Protein AF-A0A5Q4SX58-F1 (afdb_monomer_lite)

Secondary structure (DSSP, 8-state):
--------HHHHHHHHHHHHHS--------------SSPPPSS-HHHHHHHHHHHHHHHHHHHHHHTTBSS--PPPSSTTHHHHHHHT--BS-HHHHHHHHHHHHHHHHHHHHHTT-THHHHTS--TTT--S-EEEETTTTEEEE--TT-B-TTSPBPEE-HHHHHHHHHHHHHHHHHHH-

Structure (mmCIF, N/CA/C/O backbone):
data_AF-A0A5Q4SX58-F1
#
_entry.id   AF-A0A5Q4SX58-F1
#
loop_
_atom_site.group_PDB
_atom_site.id
_atom_site.type_symbol
_atom_site.label_atom_id
_atom_site.label_alt_id
_atom_site.label_comp_id
_atom_site.label_asym_id
_atom_site.label_entity_id
_atom_site.label_seq_id
_atom_site.pdbx_PDB_ins_code
_atom_site.Cartn_x
_atom_site.Cartn_y
_atom_site.Cartn_z
_atom_site.occupancy
_atom_site.B_iso_or_equiv
_atom_site.auth_seq_id
_atom_site.auth_comp_id
_atom_site.auth_asym_id
_atom_site.auth_atom_id
_atom_site.pdbx_PDB_model_num
ATOM 1 N N . MET A 1 1 ? 14.951 -23.374 8.295 1.00 32.00 1 MET A N 1
ATOM 2 C CA . MET A 1 1 ? 14.712 -23.423 6.838 1.00 32.00 1 MET A CA 1
ATOM 3 C C . MET A 1 1 ? 13.272 -23.002 6.600 1.00 32.00 1 MET A C 1
ATOM 5 O O . MET A 1 1 ? 12.385 -23.835 6.681 1.00 32.00 1 MET A O 1
ATOM 9 N N . GLY A 1 2 ? 13.032 -21.696 6.464 1.00 35.34 2 GLY A N 1
ATOM 10 C CA . GLY A 1 2 ? 11.707 -21.145 6.184 1.00 35.34 2 GLY A CA 1
ATOM 11 C C . GLY A 1 2 ? 11.666 -20.740 4.722 1.00 35.34 2 GLY A C 1
ATOM 12 O O . GLY A 1 2 ? 12.403 -19.844 4.323 1.00 35.34 2 GLY A O 1
ATOM 13 N N . THR A 1 3 ? 10.869 -21.439 3.924 1.00 37.38 3 THR A N 1
ATOM 14 C CA . THR A 1 3 ? 10.481 -20.995 2.586 1.00 37.38 3 THR A CA 1
ATOM 15 C C . THR A 1 3 ? 9.744 -19.675 2.748 1.00 37.38 3 THR A C 1
ATOM 17 O O . THR A 1 3 ? 8.599 -19.651 3.190 1.00 37.38 3 THR A O 1
ATOM 20 N N . GLY A 1 4 ? 10.451 -18.575 2.489 1.00 38.47 4 GLY A N 1
ATOM 21 C CA . GLY A 1 4 ? 9.857 -17.255 2.412 1.00 38.47 4 GLY A CA 1
ATOM 22 C C . GLY A 1 4 ? 8.823 -17.277 1.303 1.00 38.47 4 GLY A C 1
ATOM 23 O O . GLY A 1 4 ? 9.175 -17.478 0.141 1.00 38.47 4 GLY A O 1
ATOM 24 N N . ASP A 1 5 ? 7.565 -17.104 1.691 1.00 43.41 5 ASP A N 1
ATOM 25 C CA . ASP A 1 5 ? 6.462 -16.739 0.815 1.00 43.41 5 ASP A CA 1
ATOM 26 C C . ASP A 1 5 ? 6.822 -15.423 0.112 1.00 43.41 5 ASP A C 1
ATOM 28 O O . ASP A 1 5 ? 6.428 -14.330 0.511 1.00 43.41 5 ASP A O 1
ATOM 32 N N . GLN A 1 6 ? 7.631 -15.518 -0.940 1.00 45.69 6 GLN A N 1
ATOM 33 C CA . GLN A 1 6 ? 7.811 -14.468 -1.928 1.00 45.69 6 GLN A CA 1
ATOM 34 C C . GLN A 1 6 ? 6.562 -14.477 -2.811 1.00 45.69 6 GLN A C 1
ATOM 36 O O . GLN A 1 6 ? 6.566 -14.917 -3.963 1.00 45.69 6 GLN A O 1
ATOM 41 N N . HIS A 1 7 ? 5.456 -14.014 -2.233 1.00 51.81 7 HIS A N 1
ATOM 42 C CA . HIS A 1 7 ? 4.327 -13.495 -2.986 1.00 51.81 7 HIS A CA 1
ATOM 43 C C . HIS A 1 7 ? 4.782 -12.185 -3.634 1.00 51.81 7 HIS A C 1
ATOM 45 O O . HIS A 1 7 ? 4.524 -11.099 -3.131 1.00 51.81 7 HIS A O 1
ATOM 51 N N . THR A 1 8 ? 5.530 -12.282 -4.734 1.00 58.41 8 THR A N 1
ATOM 52 C CA . THR A 1 8 ? 5.922 -11.096 -5.493 1.00 58.41 8 THR A CA 1
ATOM 53 C C . THR A 1 8 ? 4.671 -10.407 -6.032 1.00 58.41 8 THR A C 1
ATOM 55 O O . THR A 1 8 ? 3.731 -11.062 -6.496 1.00 58.41 8 THR A O 1
ATOM 58 N N . SER A 1 9 ? 4.645 -9.076 -5.993 1.00 55.44 9 SER A N 1
ATOM 59 C CA . SER A 1 9 ? 3.527 -8.264 -6.494 1.00 55.44 9 SER A CA 1
ATOM 60 C C . SER A 1 9 ? 3.213 -8.583 -7.965 1.00 55.44 9 SER A C 1
ATOM 62 O O . SER A 1 9 ? 2.059 -8.550 -8.387 1.00 55.44 9 SER A O 1
ATOM 64 N N . ALA A 1 10 ? 4.222 -8.995 -8.741 1.00 59.88 10 ALA A N 1
ATOM 65 C CA . ALA A 1 10 ? 4.058 -9.507 -10.100 1.00 59.88 10 ALA A CA 1
ATOM 66 C C . ALA A 1 10 ? 3.216 -10.797 -10.163 1.00 59.88 10 ALA A C 1
ATOM 68 O O . ALA A 1 10 ? 2.347 -10.940 -11.028 1.00 59.88 10 ALA A O 1
ATOM 69 N N . ARG A 1 11 ? 3.426 -11.740 -9.234 1.00 64.06 11 ARG A N 1
ATOM 70 C CA . ARG A 1 11 ? 2.641 -12.981 -9.139 1.00 64.06 11 ARG A CA 1
ATOM 71 C C . ARG A 1 11 ? 1.203 -12.701 -8.710 1.00 64.06 11 ARG A C 1
ATOM 73 O O . ARG A 1 11 ? 0.290 -13.290 -9.282 1.00 64.06 11 ARG A O 1
ATOM 80 N N . ALA A 1 12 ? 1.002 -11.790 -7.760 1.00 62.97 12 ALA A N 1
ATOM 81 C CA . ALA A 1 12 ? -0.330 -11.369 -7.328 1.00 62.97 12 ALA A CA 1
ATOM 82 C C . ALA A 1 12 ? -1.113 -10.684 -8.463 1.00 62.97 12 ALA A C 1
ATOM 84 O O . ALA A 1 12 ? -2.282 -11.003 -8.665 1.00 62.97 12 ALA A O 1
ATOM 85 N N . LEU A 1 13 ? -0.468 -9.838 -9.277 1.00 65.88 13 LEU A N 1
ATOM 86 C CA . LEU A 1 13 ? -1.102 -9.234 -10.460 1.00 65.88 13 LEU A CA 1
ATOM 87 C C . LEU A 1 13 ? -1.506 -10.258 -11.515 1.00 65.88 13 LEU A C 1
ATOM 89 O O . LEU A 1 13 ? -2.609 -10.176 -12.053 1.00 65.88 13 LEU A O 1
ATOM 93 N N . ARG A 1 14 ? -0.637 -11.233 -11.800 1.00 67.75 14 ARG A N 1
ATOM 94 C CA . ARG A 1 14 ? -0.957 -12.319 -12.739 1.00 67.75 14 ARG A CA 1
ATOM 95 C C . ARG A 1 14 ? -2.130 -13.165 -12.243 1.00 67.75 14 ARG A C 1
ATOM 97 O O . ARG A 1 14 ? -2.978 -13.552 -13.040 1.00 67.75 14 ARG A O 1
ATOM 104 N N . LEU A 1 15 ? -2.195 -13.422 -10.938 1.00 69.62 15 LEU A N 1
ATOM 105 C CA . LE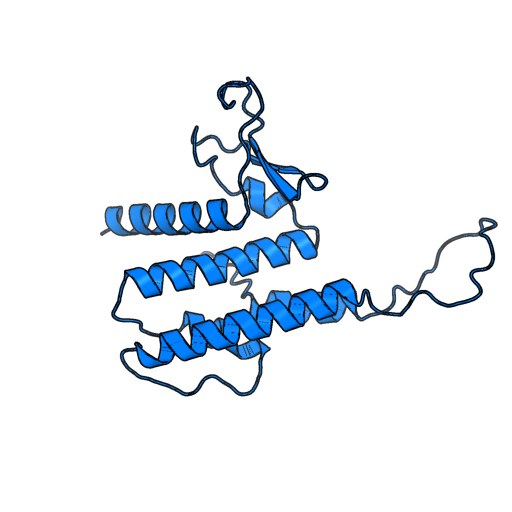U A 1 15 ? -3.264 -14.201 -10.315 1.00 69.62 15 LEU A CA 1
ATOM 106 C C . LEU A 1 15 ? -4.595 -13.432 -10.317 1.00 69.62 15 LEU A C 1
ATOM 108 O O . LEU A 1 15 ? -5.604 -13.978 -10.746 1.00 69.62 15 LEU A O 1
ATOM 112 N N . LEU A 1 16 ? -4.574 -12.140 -9.980 1.00 66.94 16 LEU A N 1
ATOM 113 C CA . LEU A 1 16 ? -5.727 -11.238 -10.07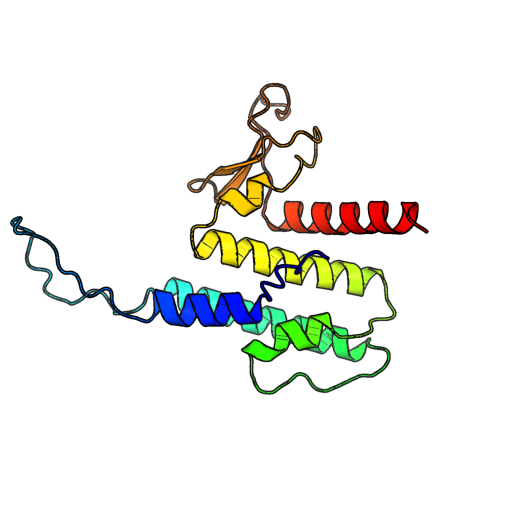4 1.00 66.94 16 LEU A CA 1
ATOM 114 C C . LEU A 1 16 ? -6.269 -11.131 -11.499 1.00 66.94 16 LEU A C 1
ATOM 116 O O . LEU A 1 16 ? -7.477 -11.191 -11.704 1.00 66.94 16 LEU A O 1
ATOM 120 N N . GLN A 1 17 ? -5.392 -10.998 -12.494 1.00 65.69 17 GLN A N 1
ATOM 121 C CA . GLN A 1 17 ? -5.809 -10.996 -13.891 1.00 65.69 17 GLN A CA 1
ATOM 122 C C . GLN A 1 17 ? -6.434 -12.337 -14.280 1.00 65.69 17 GLN A C 1
ATOM 124 O O . GLN A 1 17 ? -7.447 -12.357 -14.961 1.00 65.69 17 GLN A O 1
ATOM 129 N N . HIS A 1 18 ? -5.864 -13.459 -13.850 1.00 64.19 18 HIS A N 1
ATOM 130 C CA . HIS A 1 18 ? -6.414 -14.771 -14.169 1.00 64.19 18 HIS A CA 1
ATOM 131 C C . HIS A 1 18 ? -7.786 -15.006 -13.510 1.00 64.19 18 HIS A C 1
ATOM 133 O O . HIS A 1 18 ? -8.702 -15.486 -14.172 1.00 64.19 18 HIS A O 1
ATOM 139 N N . GLU A 1 19 ? -7.950 -14.644 -12.236 1.00 60.38 19 GLU A N 1
ATOM 140 C CA . GLU A 1 19 ? -9.183 -14.887 -11.473 1.00 60.38 19 GLU A CA 1
ATOM 141 C C . GLU A 1 19 ? -10.302 -13.881 -11.773 1.00 60.38 19 GLU A C 1
ATOM 143 O O . GLU A 1 19 ? -11.464 -14.266 -11.818 1.00 60.38 19 GLU A O 1
ATOM 148 N N . LEU A 1 20 ? -9.984 -12.607 -12.032 1.00 59.44 20 LEU A N 1
ATOM 149 C CA . LEU A 1 20 ? -10.995 -11.568 -12.292 1.00 59.44 20 LEU A CA 1
ATOM 150 C C . LEU A 1 20 ? -11.381 -11.431 -13.773 1.00 59.44 20 LEU A C 1
ATOM 152 O O . LEU A 1 20 ? -12.323 -10.700 -14.084 1.00 59.44 20 LEU A O 1
ATOM 156 N N . VAL A 1 21 ? -10.651 -12.084 -14.685 1.00 55.31 21 VAL A N 1
ATOM 157 C CA . VAL A 1 21 ? -10.942 -12.080 -16.133 1.00 55.31 21 VAL A CA 1
ATOM 158 C C . VAL A 1 21 ? -11.627 -13.371 -16.583 1.00 55.31 21 VAL A C 1
ATOM 160 O O . VAL A 1 21 ? -12.260 -13.382 -17.639 1.00 55.31 21 VAL A O 1
ATOM 163 N N . GLN A 1 22 ? -11.563 -14.454 -15.801 1.00 46.47 22 GLN A N 1
ATOM 164 C CA . GLN A 1 22 ? -12.327 -15.655 -16.124 1.00 46.47 22 GLN A CA 1
ATOM 165 C C . GLN A 1 22 ? -13.780 -15.519 -15.652 1.00 46.47 22 GLN A C 1
ATOM 167 O O . GLN A 1 22 ? -14.025 -15.206 -14.488 1.00 46.47 22 GLN A O 1
ATOM 172 N N . PRO A 1 23 ? -14.766 -15.747 -16.537 1.00 44.69 23 PRO A N 1
ATOM 173 C CA . PRO A 1 23 ? -16.161 -15.728 -16.138 1.00 44.69 23 PRO A CA 1
ATOM 174 C C . PRO A 1 23 ? -16.428 -16.879 -15.167 1.00 44.69 23 PRO A C 1
ATOM 176 O O . PRO A 1 23 ? -16.157 -18.038 -15.481 1.00 44.69 23 PRO A O 1
ATOM 179 N N . GLU A 1 24 ? -17.013 -16.569 -14.010 1.00 44.22 24 GLU A N 1
ATOM 180 C CA . GLU A 1 24 ? -17.615 -17.586 -13.156 1.00 44.22 24 GLU A CA 1
ATOM 181 C C . GLU A 1 24 ? -18.662 -18.347 -13.981 1.00 44.22 24 GLU A C 1
ATOM 183 O O . GLU A 1 24 ? -19.681 -17.789 -14.404 1.00 44.22 24 GLU A O 1
ATOM 188 N N . SER A 1 25 ? -18.423 -19.634 -14.236 1.00 44.31 25 SER A N 1
ATOM 189 C CA . SER A 1 25 ? -19.461 -20.527 -14.735 1.00 44.31 25 SER A CA 1
ATOM 190 C C . SER A 1 25 ? -20.489 -20.689 -13.619 1.00 44.31 25 SER A C 1
ATOM 192 O O . SER A 1 25 ? -20.347 -21.537 -12.739 1.00 44.31 25 SER A O 1
ATOM 194 N N . ASN A 1 26 ? -21.497 -19.821 -13.619 1.00 45.16 26 ASN A N 1
ATOM 195 C CA . ASN A 1 26 ? -22.577 -19.829 -12.649 1.00 45.16 26 ASN A CA 1
ATOM 196 C C . ASN A 1 26 ? -23.419 -21.104 -12.821 1.00 45.16 26 ASN A C 1
ATOM 198 O O . ASN A 1 26 ? -24.413 -21.126 -13.545 1.00 45.16 26 ASN A O 1
ATOM 202 N N . THR A 1 27 ? -23.016 -22.189 -12.167 1.00 46.28 27 THR A N 1
ATOM 203 C CA . THR A 1 27 ? -23.889 -23.329 -11.902 1.00 46.28 27 THR A CA 1
ATOM 204 C C . THR A 1 27 ? -24.500 -23.139 -10.524 1.00 46.28 27 THR A C 1
ATOM 206 O O . THR A 1 27 ? -23.961 -23.605 -9.520 1.00 46.28 27 THR A O 1
ATOM 209 N N . SER A 1 28 ? -25.649 -22.468 -10.455 1.00 45.34 28 SER A N 1
ATOM 210 C CA . SER A 1 28 ? -26.535 -22.624 -9.305 1.00 45.34 28 SER A CA 1
ATOM 211 C C . SER A 1 28 ? -28.010 -22.479 -9.653 1.00 45.34 28 SER A C 1
ATOM 213 O O . SER A 1 28 ? -28.464 -21.459 -10.156 1.00 45.34 28 SER A O 1
ATOM 215 N N . HIS A 1 29 ? -28.710 -23.572 -9.350 1.00 43.94 29 HIS A N 1
ATOM 216 C CA . HIS A 1 29 ? -29.941 -23.646 -8.567 1.00 43.94 29 HIS A CA 1
ATOM 217 C C . HIS A 1 29 ? -31.088 -22.678 -8.896 1.00 43.94 29 HIS A C 1
ATOM 219 O O . HIS A 1 29 ? -30.999 -21.460 -8.784 1.00 43.94 29 HIS A O 1
ATOM 225 N N . GLY A 1 30 ? -32.228 -23.293 -9.223 1.00 46.59 30 GLY A N 1
ATOM 226 C CA . GLY A 1 30 ? -33.478 -22.643 -9.581 1.00 46.59 30 GLY A CA 1
ATOM 227 C C . GLY A 1 30 ? -34.007 -21.682 -8.519 1.00 46.59 30 GLY A C 1
ATOM 228 O O . GLY A 1 30 ? -34.475 -22.083 -7.458 1.00 46.59 30 GLY A O 1
ATOM 229 N N . GLY A 1 31 ? -34.025 -20.406 -8.885 1.00 45.69 31 GLY A N 1
ATOM 230 C CA . GLY A 1 31 ? -34.809 -19.353 -8.260 1.00 45.69 31 GLY A CA 1
ATOM 231 C C . GLY A 1 31 ? -35.154 -18.315 -9.325 1.00 45.69 31 GLY A C 1
ATOM 232 O O . GLY A 1 31 ? -34.287 -17.900 -10.096 1.00 45.69 31 GLY A O 1
ATOM 233 N N . ARG A 1 32 ? -36.432 -17.926 -9.419 1.00 49.31 32 ARG A N 1
ATOM 234 C CA . ARG A 1 32 ? -36.922 -16.921 -10.378 1.00 49.31 32 ARG A CA 1
ATOM 235 C C . ARG A 1 32 ? -36.186 -15.594 -10.162 1.00 49.31 32 ARG A C 1
ATOM 237 O O . ARG A 1 32 ? -36.499 -14.855 -9.237 1.00 49.31 32 ARG A O 1
ATOM 244 N N . THR A 1 33 ? -35.229 -15.307 -11.038 1.00 46.72 33 THR A N 1
ATOM 245 C CA . THR A 1 33 ? -34.461 -14.057 -11.074 1.00 46.72 33 THR A CA 1
ATOM 246 C C . THR A 1 33 ? -34.909 -13.272 -12.312 1.00 46.72 33 THR A C 1
ATOM 248 O O . THR A 1 33 ? -35.085 -13.894 -13.362 1.00 46.72 33 THR A O 1
ATOM 251 N N . PRO A 1 34 ? -35.141 -11.947 -12.234 1.00 48.44 34 PRO A N 1
ATOM 252 C CA . PRO A 1 34 ? -35.530 -11.147 -13.395 1.00 48.44 34 PRO A CA 1
ATOM 253 C C . PRO A 1 34 ? -34.516 -11.304 -14.534 1.00 48.44 34 PRO A C 1
ATOM 255 O O . PRO A 1 34 ? -33.308 -11.182 -14.322 1.00 48.44 34 PRO A O 1
ATOM 258 N N . THR A 1 35 ? -35.020 -11.591 -15.736 1.00 49.22 35 THR A N 1
ATOM 259 C CA . THR A 1 35 ? -34.231 -11.814 -16.951 1.00 49.22 35 THR A CA 1
ATOM 260 C C . THR A 1 35 ? -33.394 -10.572 -17.258 1.00 49.22 35 THR A C 1
ATOM 262 O O . THR A 1 35 ? -33.908 -9.566 -17.746 1.00 49.22 35 THR A O 1
ATOM 265 N N . ARG A 1 36 ? -32.095 -10.617 -16.944 1.00 48.97 36 ARG A N 1
ATOM 266 C CA . ARG A 1 36 ? -31.145 -9.570 -17.335 1.00 48.97 36 ARG A CA 1
ATOM 267 C C . ARG A 1 36 ? -30.980 -9.614 -18.856 1.00 48.97 36 ARG A C 1
ATOM 269 O O . ARG A 1 36 ? -30.529 -10.615 -19.397 1.00 48.97 36 ARG A O 1
ATOM 276 N N . VAL A 1 37 ? -31.364 -8.528 -19.530 1.00 51.59 37 VAL A N 1
ATOM 277 C CA . VAL A 1 37 ? -31.368 -8.390 -21.004 1.00 51.59 37 VAL A CA 1
ATOM 278 C C . VAL A 1 37 ? -29.954 -8.212 -21.579 1.00 51.59 37 VAL A C 1
ATOM 280 O O . VAL A 1 37 ? -29.734 -8.412 -22.770 1.00 51.59 37 VAL A O 1
ATOM 283 N N . HIS A 1 38 ? -28.969 -7.925 -20.727 1.00 45.28 38 HIS A N 1
ATOM 284 C CA . HIS A 1 38 ? -27.562 -7.889 -21.100 1.00 45.28 38 HIS A CA 1
ATOM 285 C C . HIS A 1 38 ? -26.749 -8.772 -20.150 1.00 45.28 38 HIS A C 1
ATOM 287 O O . HIS A 1 38 ? -26.942 -8.673 -18.930 1.00 45.28 38 HIS A O 1
ATOM 293 N N . PRO A 1 39 ? -25.845 -9.628 -20.667 1.00 46.44 39 PRO A N 1
ATOM 294 C CA . PRO A 1 39 ? -24.837 -10.245 -19.820 1.00 46.44 39 PRO A CA 1
ATOM 295 C C . PRO A 1 39 ? -24.083 -9.119 -19.093 1.00 46.44 39 PRO A C 1
ATOM 297 O O . PRO A 1 39 ? -23.766 -8.107 -19.729 1.00 46.44 39 PRO A O 1
ATOM 300 N N . PRO A 1 40 ? -23.840 -9.228 -17.771 1.00 50.84 40 PRO A N 1
ATOM 301 C CA . PRO A 1 40 ? -22.964 -8.278 -17.099 1.00 50.84 40 PRO A CA 1
ATOM 302 C C . PRO A 1 40 ? -21.652 -8.240 -17.882 1.00 50.84 40 PRO A C 1
ATOM 304 O O . PRO A 1 40 ? -21.189 -9.291 -18.333 1.00 50.84 40 PRO A O 1
ATOM 307 N N . ALA A 1 41 ? -21.102 -7.042 -18.103 1.00 45.25 41 ALA A N 1
ATOM 308 C CA . ALA A 1 41 ? -19.830 -6.909 -18.798 1.00 45.25 41 ALA A CA 1
ATOM 309 C C . ALA A 1 41 ? -18.845 -7.929 -18.194 1.00 45.25 41 ALA A C 1
ATOM 311 O O . ALA A 1 41 ? -18.742 -7.987 -16.965 1.00 45.25 41 ALA A O 1
ATOM 312 N N . PRO A 1 42 ? -18.159 -8.747 -19.013 1.00 56.75 42 PRO A N 1
ATOM 313 C CA . PRO A 1 42 ? -17.337 -9.866 -18.539 1.00 56.75 42 PRO A CA 1
ATOM 314 C C . PRO A 1 42 ? -16.121 -9.429 -17.701 1.00 56.75 42 PRO A C 1
ATOM 316 O O . PRO A 1 42 ? -15.296 -10.253 -17.333 1.00 56.75 42 PRO A O 1
ATOM 319 N N . MET A 1 43 ? -15.999 -8.133 -17.398 1.00 56.78 43 MET A N 1
ATOM 320 C CA . MET A 1 43 ? -14.914 -7.524 -16.650 1.00 56.78 43 MET A CA 1
ATOM 321 C C . MET A 1 43 ? -15.430 -6.281 -15.911 1.00 56.78 43 MET A C 1
ATOM 323 O O . MET A 1 43 ? -16.176 -5.472 -16.471 1.00 56.78 43 MET A O 1
ATOM 327 N N . ARG A 1 44 ? -15.010 -6.090 -14.656 1.00 62.69 44 ARG A N 1
ATOM 328 C CA . ARG A 1 44 ? -15.245 -4.836 -13.923 1.00 62.69 44 ARG A CA 1
ATOM 329 C C . ARG A 1 44 ? -14.290 -3.769 -14.472 1.00 62.69 44 ARG A C 1
ATOM 331 O O . ARG A 1 44 ? -13.149 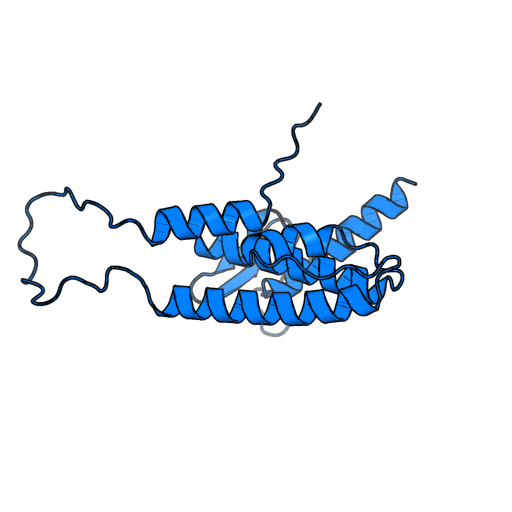-3.699 -14.032 1.00 62.69 44 ARG A O 1
ATOM 338 N N . LEU A 1 45 ? -14.743 -2.958 -15.430 1.00 71.25 45 LEU A N 1
ATOM 339 C CA . LEU A 1 45 ? -13.916 -1.941 -16.111 1.00 71.25 45 LEU A CA 1
ATOM 340 C C . LEU A 1 45 ? -13.181 -1.001 -15.138 1.00 71.25 45 LEU A C 1
ATOM 342 O O . LEU A 1 45 ? -12.011 -0.704 -15.336 1.00 71.25 45 LEU A O 1
ATOM 346 N N . GLU A 1 46 ? -13.817 -0.638 -14.023 1.00 70.12 46 GLU A N 1
ATOM 347 C CA . GLU A 1 46 ? -13.212 0.194 -12.971 1.00 70.12 46 GLU A CA 1
ATOM 348 C C . GLU A 1 46 ? -11.950 -0.427 -12.346 1.00 70.12 46 GLU A C 1
ATOM 350 O O . GLU A 1 46 ? -11.041 0.283 -11.915 1.00 70.12 46 GLU A O 1
ATOM 355 N N . VAL A 1 47 ? -11.896 -1.760 -12.273 1.00 70.31 47 VAL A N 1
ATOM 356 C CA . VAL A 1 47 ? -10.746 -2.502 -11.744 1.00 70.31 47 VAL A CA 1
ATOM 357 C C . VAL A 1 47 ? -9.606 -2.485 -12.760 1.00 70.31 47 VAL A C 1
ATOM 359 O O . VAL A 1 47 ? -8.456 -2.278 -12.379 1.00 70.31 47 VAL A O 1
ATOM 362 N N . LEU A 1 48 ? -9.923 -2.630 -14.050 1.00 74.06 48 LEU A N 1
ATOM 363 C CA . LEU A 1 48 ? -8.937 -2.530 -15.125 1.00 74.06 48 LEU A CA 1
ATOM 364 C C . LEU A 1 48 ? -8.329 -1.122 -15.188 1.00 74.06 48 LEU A C 1
ATOM 366 O O . LEU A 1 48 ? -7.108 -0.994 -15.168 1.00 74.06 48 LEU A O 1
ATOM 370 N N . ASP A 1 49 ? -9.159 -0.075 -15.153 1.00 78.38 49 ASP A N 1
ATOM 371 C CA . ASP A 1 49 ? -8.698 1.320 -15.137 1.00 78.38 49 ASP A CA 1
ATOM 372 C C . ASP A 1 49 ? -7.804 1.608 -13.923 1.00 78.38 49 ASP A C 1
ATOM 374 O O . ASP A 1 49 ? -6.785 2.300 -14.023 1.00 78.38 49 ASP A O 1
ATOM 378 N N . HIS A 1 50 ? -8.156 1.045 -12.761 1.00 75.69 50 HIS A N 1
ATOM 379 C CA . HIS A 1 50 ? -7.329 1.137 -11.564 1.00 75.69 50 HIS A CA 1
ATOM 380 C C . HIS A 1 50 ? -5.954 0.493 -11.775 1.00 75.69 50 HIS A C 1
ATOM 382 O O . HIS A 1 50 ? -4.945 1.136 -11.480 1.00 75.69 50 HIS A O 1
ATOM 388 N N . PHE A 1 51 ? -5.902 -0.728 -12.316 1.00 76.06 51 PHE A N 1
ATOM 389 C CA . PHE A 1 51 ? -4.644 -1.419 -12.605 1.00 76.06 51 PHE A CA 1
ATOM 390 C C . PHE A 1 51 ? -3.793 -0.674 -13.634 1.00 76.06 51 PHE A C 1
ATOM 392 O O . PHE A 1 51 ? -2.591 -0.520 -13.428 1.00 76.06 51 PHE A O 1
ATOM 399 N N . THR A 1 52 ? -4.392 -0.161 -14.709 1.00 82.00 52 THR A N 1
ATOM 400 C CA . THR A 1 52 ? -3.666 0.590 -15.740 1.00 82.00 52 THR A CA 1
ATOM 401 C C . THR A 1 52 ? -3.066 1.878 -15.187 1.00 82.00 52 THR A C 1
ATOM 403 O O . THR A 1 52 ? -1.897 2.174 -15.451 1.00 82.00 52 THR A O 1
ATOM 406 N N . ARG A 1 53 ? -3.820 2.629 -14.373 1.00 84.56 53 ARG A N 1
ATOM 407 C CA . ARG A 1 53 ? -3.296 3.832 -13.710 1.00 84.56 53 ARG A CA 1
ATOM 408 C C . ARG A 1 53 ? -2.158 3.483 -12.754 1.00 84.56 53 ARG A C 1
ATOM 410 O O . ARG A 1 53 ? -1.105 4.102 -12.800 1.00 84.56 53 ARG A O 1
ATOM 417 N N . MET A 1 54 ? -2.353 2.453 -11.938 1.00 81.50 54 MET A N 1
ATOM 418 C CA . MET A 1 54 ? -1.364 1.971 -10.977 1.00 81.50 54 MET A CA 1
ATOM 419 C C . MET A 1 54 ? -0.052 1.539 -11.656 1.00 81.50 54 MET A C 1
ATOM 421 O O . MET A 1 54 ? 1.022 1.900 -11.183 1.00 81.50 54 MET A O 1
ATOM 425 N N . LEU A 1 55 ? -0.127 0.807 -12.773 1.00 83.06 55 LEU A N 1
ATOM 426 C CA . LEU A 1 55 ? 1.044 0.409 -13.562 1.00 83.06 55 LEU A CA 1
ATOM 427 C C . LEU A 1 55 ? 1.751 1.613 -14.189 1.00 83.06 55 LEU A C 1
ATOM 429 O O . LEU A 1 55 ? 2.976 1.680 -14.150 1.00 83.06 55 LEU A O 1
ATOM 433 N N . THR A 1 56 ? 0.992 2.571 -14.726 1.00 86.56 56 THR A N 1
ATOM 434 C CA . THR A 1 56 ? 1.547 3.816 -15.282 1.00 86.56 56 THR A CA 1
ATOM 435 C C . THR A 1 56 ? 2.304 4.610 -14.214 1.00 86.56 56 THR A C 1
ATOM 437 O O . THR A 1 56 ? 3.448 5.004 -14.434 1.00 86.56 56 THR A O 1
ATOM 440 N N . ASP A 1 57 ? 1.708 4.782 -13.031 1.00 85.31 57 ASP A N 1
ATOM 441 C CA . ASP A 1 57 ? 2.320 5.506 -11.912 1.00 85.31 57 ASP A CA 1
ATOM 442 C C . ASP A 1 57 ? 3.572 4.788 -11.383 1.00 85.31 57 ASP A C 1
ATOM 444 O O . ASP A 1 57 ? 4.586 5.425 -11.083 1.00 85.31 57 ASP A O 1
ATOM 448 N N . ALA A 1 58 ? 3.514 3.456 -11.274 1.00 85.69 58 ALA A N 1
ATOM 449 C CA . ALA A 1 58 ? 4.650 2.639 -10.860 1.00 85.69 58 ALA A CA 1
ATOM 450 C C . ALA A 1 58 ? 5.796 2.728 -11.871 1.00 85.69 58 ALA A C 1
ATOM 452 O O . ALA A 1 58 ? 6.941 2.915 -11.470 1.00 85.69 58 ALA A O 1
ATOM 453 N N . ARG A 1 59 ? 5.491 2.662 -13.172 1.00 88.88 59 ARG A N 1
ATOM 454 C CA . ARG A 1 59 ? 6.486 2.798 -14.237 1.00 88.88 59 ARG A CA 1
ATOM 455 C C . ARG A 1 59 ? 7.166 4.160 -14.202 1.00 88.88 59 ARG A C 1
ATOM 457 O O . ARG A 1 59 ? 8.388 4.207 -14.207 1.00 88.88 59 ARG A O 1
ATOM 464 N N . ALA A 1 60 ? 6.396 5.242 -14.095 1.00 89.31 60 ALA A N 1
ATOM 465 C CA . ALA A 1 60 ? 6.950 6.592 -14.038 1.00 89.31 60 ALA A CA 1
ATOM 466 C C . ALA A 1 60 ? 7.918 6.775 -12.855 1.00 89.31 60 ALA A C 1
ATOM 468 O O . ALA A 1 60 ? 8.973 7.384 -13.007 1.00 89.31 60 ALA A O 1
ATOM 469 N N . ARG A 1 61 ? 7.589 6.213 -11.683 1.00 88.38 61 ARG A N 1
ATOM 470 C CA . ARG A 1 61 ? 8.490 6.225 -10.519 1.00 88.38 61 ARG A CA 1
ATOM 471 C C . ARG A 1 61 ? 9.716 5.349 -10.711 1.00 88.38 61 ARG A C 1
ATOM 473 O O . ARG A 1 61 ? 10.809 5.769 -10.363 1.00 88.38 61 ARG A O 1
ATOM 480 N N . ALA A 1 62 ? 9.531 4.149 -11.246 1.00 88.81 62 ALA A N 1
ATOM 481 C CA . ALA A 1 62 ? 10.624 3.216 -11.450 1.00 88.81 62 ALA A CA 1
ATOM 482 C C . ALA A 1 62 ? 11.637 3.744 -12.480 1.00 88.81 62 ALA A C 1
ATOM 484 O O . ALA A 1 62 ? 12.839 3.584 -12.289 1.00 88.81 62 ALA A O 1
ATOM 485 N N . ASP A 1 63 ? 11.158 4.430 -13.521 1.00 90.06 63 ASP A N 1
ATOM 486 C CA . ASP A 1 63 ? 12.005 5.118 -14.495 1.00 90.06 63 ASP A CA 1
ATOM 487 C C . ASP A 1 63 ? 12.777 6.287 -13.842 1.00 90.06 63 ASP A C 1
ATOM 489 O O . ASP A 1 63 ? 13.975 6.421 -14.084 1.00 90.06 63 ASP A O 1
ATOM 493 N N . ASP A 1 64 ? 12.148 7.091 -12.970 1.00 90.44 64 ASP A N 1
ATOM 494 C CA . ASP A 1 64 ? 12.837 8.160 -12.218 1.00 90.44 64 ASP A CA 1
ATOM 495 C C . ASP A 1 64 ? 13.896 7.609 -11.248 1.00 90.44 64 ASP A C 1
ATOM 497 O O . ASP A 1 64 ? 15.023 8.103 -11.195 1.00 90.44 64 ASP A O 1
ATOM 501 N N . ASP A 1 65 ? 13.568 6.553 -10.505 1.00 89.94 65 ASP A N 1
ATOM 502 C CA . ASP A 1 65 ? 14.500 5.925 -9.567 1.00 89.94 65 ASP A CA 1
ATOM 503 C C . ASP A 1 65 ? 15.685 5.270 -10.288 1.00 89.94 65 ASP A C 1
ATOM 505 O O . ASP A 1 65 ? 16.811 5.333 -9.796 1.00 89.94 65 ASP A O 1
ATOM 509 N N . ALA A 1 66 ? 15.478 4.700 -11.478 1.00 89.25 66 ALA A N 1
ATOM 510 C CA . ALA A 1 66 ? 16.555 4.110 -12.272 1.00 89.25 66 ALA A CA 1
ATOM 511 C C . ALA A 1 66 ? 17.591 5.127 -12.761 1.00 89.25 66 ALA A C 1
ATOM 513 O O . ALA A 1 66 ? 18.756 4.765 -12.922 1.00 89.25 66 ALA A O 1
ATOM 514 N N . LEU A 1 67 ? 17.212 6.399 -12.932 1.00 88.25 67 LEU A N 1
ATOM 515 C CA . LEU A 1 67 ? 18.168 7.480 -13.209 1.00 88.25 67 LEU A CA 1
ATOM 516 C C . LEU A 1 67 ? 19.117 7.742 -12.031 1.00 88.25 67 LEU A C 1
ATOM 518 O O . LEU A 1 67 ? 20.192 8.304 -12.227 1.00 88.25 67 LEU A O 1
ATOM 522 N N . HIS A 1 68 ? 18.722 7.335 -10.825 1.00 86.00 68 HIS A N 1
ATOM 523 C CA . HIS A 1 68 ? 19.468 7.519 -9.582 1.00 86.00 68 HIS A CA 1
ATOM 524 C C . HIS A 1 68 ? 20.064 6.202 -9.056 1.00 86.00 68 HIS A C 1
ATOM 526 O O . HIS A 1 68 ? 20.598 6.163 -7.947 1.00 86.00 68 HIS A O 1
ATOM 532 N N . ALA A 1 69 ? 19.964 5.117 -9.829 1.00 88.00 69 ALA A N 1
ATOM 533 C CA . ALA A 1 69 ? 20.553 3.835 -9.478 1.00 88.00 69 ALA A CA 1
ATOM 534 C C . ALA A 1 69 ? 22.066 3.833 -9.739 1.00 88.00 69 ALA A C 1
ATOM 536 O O . ALA A 1 69 ? 22.553 4.487 -10.663 1.00 88.00 69 ALA A O 1
ATOM 537 N N . HIS A 1 70 ? 22.810 3.036 -8.970 1.00 86.00 70 HIS A N 1
ATOM 538 C CA . HIS A 1 70 ? 24.255 2.868 -9.148 1.00 86.00 70 HIS A CA 1
ATOM 539 C C . HIS A 1 70 ? 24.604 2.347 -10.552 1.00 86.00 70 HIS A C 1
ATOM 541 O O . HIS A 1 70 ? 25.606 2.738 -11.152 1.00 86.00 70 HIS A O 1
ATOM 547 N N . GLN A 1 71 ? 23.744 1.482 -11.093 1.00 84.50 71 GLN A N 1
ATOM 548 C CA . GLN A 1 71 ? 23.809 0.992 -12.466 1.00 84.50 71 GLN A CA 1
ATOM 549 C C . GLN A 1 71 ? 22.464 1.241 -13.153 1.00 84.50 71 GLN A C 1
ATOM 551 O O . GLN A 1 71 ? 21.558 0.409 -13.046 1.00 84.50 71 GLN A O 1
ATOM 556 N N . PRO A 1 72 ? 22.308 2.380 -13.850 1.00 83.50 72 PRO A N 1
ATOM 557 C CA . PRO A 1 72 ? 21.093 2.675 -14.590 1.00 83.50 72 PRO A CA 1
ATOM 558 C C . PRO A 1 72 ? 20.839 1.598 -15.646 1.00 83.50 72 PRO A C 1
ATOM 560 O O . PRO A 1 72 ? 21.700 1.301 -16.477 1.00 83.50 72 PRO A O 1
ATOM 563 N N . ALA A 1 73 ? 19.642 1.023 -15.627 1.00 81.62 73 ALA A N 1
ATOM 564 C CA . ALA A 1 73 ? 19.192 0.047 -16.607 1.00 81.62 73 ALA A CA 1
ATOM 565 C C . ALA A 1 73 ? 17.832 0.481 -17.164 1.00 81.62 73 ALA A C 1
ATOM 567 O O . ALA A 1 73 ? 17.040 1.079 -16.435 1.00 81.62 73 ALA A O 1
ATOM 568 N N . PRO A 1 74 ? 17.527 0.199 -18.440 1.00 86.06 74 PRO A N 1
ATOM 569 C CA . PRO A 1 74 ? 16.195 0.446 -18.959 1.00 86.06 74 PRO A CA 1
ATOM 570 C C . PRO A 1 74 ? 15.201 -0.507 -18.296 1.00 86.06 74 PRO A C 1
ATOM 572 O O . PRO A 1 74 ? 15.445 -1.710 -18.171 1.00 86.06 74 PRO A O 1
ATOM 575 N N . ALA A 1 75 ? 14.054 0.034 -17.913 1.00 87.69 75 ALA A N 1
ATOM 576 C CA . ALA A 1 75 ? 12.976 -0.757 -17.359 1.00 87.69 75 ALA A CA 1
ATOM 577 C C . ALA A 1 75 ? 12.402 -1.727 -18.418 1.00 87.69 75 ALA A C 1
ATOM 579 O O . ALA A 1 75 ? 12.267 -1.354 -19.593 1.00 87.69 75 ALA A O 1
ATOM 580 N N . PRO A 1 76 ? 12.030 -2.960 -18.028 1.00 88.56 76 PRO A N 1
ATOM 581 C CA . PRO A 1 76 ? 11.617 -4.014 -18.954 1.00 88.56 76 PRO A CA 1
ATOM 582 C C . PRO A 1 76 ? 10.373 -3.627 -19.760 1.00 88.56 76 PRO A C 1
ATOM 584 O O . PRO A 1 76 ? 9.528 -2.867 -19.293 1.00 88.56 76 PRO A O 1
ATOM 587 N N . ALA A 1 77 ? 10.238 -4.169 -20.973 1.00 86.44 77 ALA A N 1
ATOM 588 C CA . ALA A 1 77 ? 9.058 -3.936 -21.811 1.00 86.44 77 ALA A CA 1
ATOM 589 C C . ALA A 1 77 ? 7.793 -4.618 -21.256 1.00 86.44 77 ALA A C 1
ATOM 591 O O . ALA A 1 77 ? 6.687 -4.140 -21.494 1.00 86.44 77 ALA A O 1
ATOM 592 N N . ASP A 1 78 ? 7.956 -5.722 -20.518 1.00 84.69 78 ASP A N 1
ATOM 593 C CA . ASP A 1 78 ? 6.855 -6.390 -19.824 1.00 84.69 78 ASP A CA 1
ATOM 594 C C . ASP A 1 78 ? 6.412 -5.549 -18.608 1.00 84.69 78 ASP A C 1
ATOM 596 O O . ASP A 1 78 ? 7.196 -5.406 -17.662 1.00 84.69 78 ASP A O 1
ATOM 600 N N . PRO A 1 79 ? 5.170 -5.021 -18.582 1.00 76.56 79 PRO A N 1
ATOM 601 C CA . PRO A 1 79 ? 4.674 -4.221 -17.465 1.00 76.56 79 PRO A CA 1
ATOM 602 C C . PRO A 1 79 ? 4.624 -5.000 -16.143 1.00 76.56 79 PRO A C 1
ATOM 604 O O . PRO A 1 79 ? 4.746 -4.394 -15.081 1.00 76.56 79 PRO A O 1
ATOM 607 N N . TYR A 1 80 ? 4.497 -6.331 -16.177 1.00 76.12 80 TYR A N 1
ATOM 608 C CA . TYR A 1 80 ? 4.479 -7.148 -14.960 1.00 76.12 80 TYR A CA 1
ATOM 609 C C . TYR A 1 80 ? 5.874 -7.335 -14.360 1.00 76.12 80 TYR A C 1
ATOM 611 O O . TYR A 1 80 ? 5.999 -7.482 -13.146 1.00 76.12 80 TYR A O 1
ATOM 619 N N . ALA A 1 81 ? 6.920 -7.289 -15.188 1.00 85.69 81 ALA A N 1
ATOM 620 C CA . ALA A 1 81 ? 8.305 -7.401 -14.738 1.00 85.69 81 ALA A CA 1
ATOM 621 C C . ALA A 1 81 ? 8.826 -6.107 -14.087 1.00 85.69 81 ALA A C 1
ATOM 623 O O . ALA A 1 81 ? 9.861 -6.138 -13.426 1.00 85.69 81 ALA A O 1
ATOM 624 N N . VAL A 1 82 ? 8.121 -4.977 -14.249 1.00 87.81 82 VAL A N 1
ATOM 625 C CA . VAL A 1 82 ? 8.550 -3.665 -13.734 1.00 87.81 82 VAL A CA 1
ATOM 626 C C . VAL A 1 82 ? 8.691 -3.663 -12.216 1.00 87.81 82 VAL A C 1
ATOM 628 O O . VAL A 1 82 ? 9.652 -3.092 -11.721 1.00 87.81 82 VAL A O 1
ATOM 631 N N . PHE A 1 83 ? 7.789 -4.305 -11.469 1.00 85.81 83 PHE A N 1
ATOM 632 C CA . PHE A 1 83 ? 7.863 -4.305 -10.002 1.00 85.81 83 PHE A CA 1
ATOM 633 C C . PHE A 1 83 ? 9.069 -5.083 -9.474 1.00 85.81 83 PHE A C 1
ATOM 635 O O . PHE A 1 83 ? 9.795 -4.566 -8.628 1.00 85.81 83 PHE A O 1
ATOM 642 N N . ASP A 1 84 ? 9.303 -6.288 -10.000 1.00 88.12 84 ASP A N 1
ATOM 643 C CA . ASP A 1 84 ? 10.439 -7.124 -9.599 1.00 88.12 84 ASP A CA 1
ATOM 644 C C . ASP A 1 84 ? 11.766 -6.465 -10.004 1.00 88.12 84 ASP A C 1
ATOM 646 O O . ASP A 1 84 ? 12.719 -6.432 -9.227 1.00 88.12 84 ASP A O 1
ATOM 650 N N . TRP A 1 85 ? 11.809 -5.871 -11.200 1.00 90.69 85 TRP A N 1
ATOM 651 C CA . TRP A 1 85 ? 12.953 -5.091 -11.663 1.00 90.69 85 TRP A CA 1
ATOM 652 C C . TRP A 1 85 ? 13.204 -3.852 -10.789 1.00 90.69 85 TRP A C 1
ATOM 654 O O . TRP A 1 85 ? 14.332 -3.636 -10.354 1.00 90.69 85 TRP A O 1
ATOM 664 N N . TRP A 1 86 ? 12.164 -3.073 -10.473 1.00 91.44 86 TRP A N 1
ATOM 665 C CA . TRP A 1 86 ? 12.266 -1.866 -9.645 1.00 91.44 86 TRP A CA 1
ATOM 666 C C . TRP A 1 86 ? 12.749 -2.196 -8.228 1.00 91.44 86 TRP A C 1
ATOM 668 O O . TRP A 1 86 ? 13.619 -1.506 -7.692 1.00 91.44 86 TRP A O 1
ATOM 678 N N . ALA A 1 87 ? 12.241 -3.288 -7.646 1.00 90.19 87 ALA A N 1
ATOM 679 C CA . ALA A 1 87 ? 12.678 -3.805 -6.350 1.00 90.19 87 ALA A CA 1
ATOM 680 C C . ALA A 1 87 ? 14.168 -4.184 -6.332 1.00 90.19 87 ALA A C 1
ATOM 682 O O . ALA A 1 87 ? 14.824 -4.029 -5.304 1.00 90.19 87 ALA A O 1
ATOM 683 N N . GLY A 1 88 ? 14.697 -4.659 -7.464 1.00 89.19 88 GLY A N 1
ATOM 684 C CA . GLY A 1 88 ? 16.095 -5.056 -7.624 1.00 89.19 88 GLY A CA 1
ATOM 685 C C . GLY A 1 88 ? 17.073 -3.915 -7.910 1.00 89.19 88 GLY A C 1
ATOM 686 O O . GLY A 1 88 ? 18.274 -4.170 -7.954 1.00 89.19 88 GLY A O 1
ATOM 687 N N . LEU A 1 89 ? 16.602 -2.678 -8.114 1.00 89.50 89 LEU A N 1
ATOM 688 C CA . LEU A 1 89 ? 17.498 -1.543 -8.348 1.00 89.50 89 LEU A CA 1
ATOM 689 C C . LEU A 1 89 ? 18.352 -1.244 -7.112 1.00 89.50 89 LEU A C 1
ATOM 691 O O . LEU A 1 89 ? 17.851 -1.183 -5.989 1.00 89.50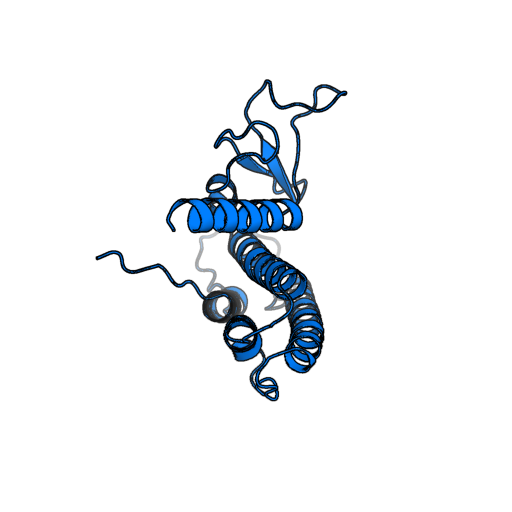 89 LEU A O 1
ATOM 695 N N . ASP A 1 90 ? 19.636 -0.994 -7.332 1.00 90.06 90 ASP A N 1
ATOM 696 C CA . ASP A 1 90 ? 20.536 -0.508 -6.292 1.00 90.06 90 ASP A CA 1
ATOM 697 C C . ASP A 1 90 ? 20.525 1.026 -6.297 1.00 90.06 90 ASP A C 1
ATOM 699 O O . ASP A 1 90 ? 21.098 1.651 -7.192 1.00 90.06 90 ASP A O 1
ATOM 703 N N . ILE A 1 91 ? 19.786 1.626 -5.362 1.00 88.25 91 ILE A N 1
ATOM 704 C CA . ILE A 1 91 ? 19.573 3.077 -5.264 1.00 88.25 91 ILE A CA 1
ATOM 705 C C . ILE A 1 91 ? 20.449 3.616 -4.132 1.00 88.25 91 ILE A C 1
ATOM 707 O O . ILE A 1 91 ? 20.266 3.224 -2.982 1.00 88.25 91 ILE A O 1
ATOM 711 N N . ASP A 1 92 ? 21.352 4.545 -4.455 1.00 84.75 92 ASP A N 1
ATOM 712 C CA . ASP A 1 92 ? 22.311 5.118 -3.495 1.00 84.75 92 ASP A CA 1
ATOM 713 C C . ASP A 1 92 ? 21.627 6.045 -2.467 1.00 84.75 92 ASP A C 1
ATOM 715 O O . ASP A 1 92 ? 21.968 6.081 -1.284 1.00 84.75 92 ASP A O 1
ATOM 719 N N . ASP A 1 93 ? 20.587 6.767 -2.894 1.00 89.69 93 ASP A N 1
ATOM 720 C CA . ASP A 1 93 ? 19.787 7.602 -2.000 1.00 89.69 93 ASP A CA 1
ATOM 721 C C . ASP A 1 93 ? 18.834 6.750 -1.148 1.00 89.69 93 ASP A C 1
ATOM 723 O O . ASP A 1 93 ? 17.791 6.265 -1.602 1.00 89.69 93 ASP A O 1
ATOM 727 N N . GLN A 1 94 ? 19.160 6.641 0.140 1.00 89.56 94 GLN A N 1
ATOM 728 C CA . GLN A 1 94 ? 18.362 5.909 1.117 1.00 89.56 94 GLN A CA 1
ATOM 729 C C . GLN A 1 94 ? 16.912 6.410 1.216 1.00 89.56 94 GLN A C 1
ATOM 731 O O . GLN A 1 94 ? 16.006 5.605 1.425 1.00 89.56 94 GLN A O 1
ATOM 736 N N . ALA A 1 95 ? 16.653 7.713 1.067 1.00 90.44 95 ALA A N 1
ATOM 737 C CA . ALA A 1 95 ? 15.292 8.241 1.128 1.00 90.44 95 ALA A CA 1
ATOM 738 C C . ALA A 1 95 ? 14.458 7.780 -0.076 1.00 90.44 95 ALA A C 1
ATOM 740 O O . ALA A 1 95 ? 13.273 7.464 0.076 1.00 90.44 95 ALA A O 1
ATOM 741 N N . ARG A 1 96 ? 15.079 7.678 -1.257 1.00 91.44 96 ARG A N 1
ATOM 742 C CA . ARG A 1 96 ? 14.454 7.105 -2.458 1.00 91.44 96 ARG A CA 1
ATOM 743 C C . ARG A 1 96 ? 14.238 5.606 -2.320 1.00 91.44 96 ARG A C 1
ATOM 745 O O . ARG A 1 96 ? 13.129 5.143 -2.575 1.00 91.44 96 ARG A O 1
ATOM 752 N N . ALA A 1 97 ? 15.231 4.867 -1.824 1.00 90.88 97 ALA A N 1
ATOM 753 C CA . ALA A 1 97 ? 15.078 3.444 -1.527 1.00 90.88 97 ALA A CA 1
ATOM 754 C C . ALA A 1 97 ? 13.912 3.200 -0.544 1.00 90.88 97 ALA A C 1
ATOM 756 O O . ALA A 1 97 ? 13.036 2.378 -0.801 1.00 90.88 97 ALA A O 1
ATOM 757 N N . ASP A 1 98 ? 13.819 3.982 0.539 1.00 91.50 98 ASP A N 1
ATOM 758 C CA . ASP A 1 98 ? 12.705 3.945 1.497 1.00 91.50 98 ASP A CA 1
ATOM 759 C C . ASP A 1 98 ? 11.347 4.248 0.842 1.00 91.50 98 ASP A C 1
ATOM 761 O O . ASP A 1 98 ? 10.346 3.580 1.138 1.00 91.50 98 ASP A O 1
ATOM 765 N N . ALA A 1 99 ? 11.297 5.257 -0.030 1.00 91.94 99 ALA A N 1
ATOM 766 C CA . ALA A 1 99 ? 10.086 5.649 -0.741 1.00 91.94 99 ALA A CA 1
ATOM 767 C C . ALA A 1 99 ? 9.630 4.569 -1.732 1.00 91.94 99 ALA A C 1
ATOM 769 O O . ALA A 1 99 ? 8.431 4.269 -1.786 1.00 91.94 99 ALA A O 1
ATOM 770 N N . ARG A 1 100 ? 10.570 3.951 -2.455 1.00 93.62 100 ARG A N 1
ATOM 771 C CA . ARG A 1 100 ? 10.326 2.791 -3.314 1.00 93.62 100 ARG A CA 1
ATOM 772 C C . ARG A 1 100 ? 9.782 1.623 -2.510 1.00 93.62 100 ARG A C 1
ATOM 774 O O . ARG A 1 100 ? 8.705 1.132 -2.834 1.00 93.62 100 ARG A O 1
ATOM 781 N N . ASP A 1 101 ? 10.489 1.185 -1.469 1.00 93.38 101 ASP A N 1
ATOM 782 C CA . ASP A 1 101 ? 10.095 0.009 -0.685 1.00 93.38 101 ASP A CA 1
ATOM 783 C C . ASP A 1 101 ? 8.686 0.207 -0.097 1.00 93.38 101 ASP A C 1
ATOM 785 O O . ASP A 1 101 ? 7.843 -0.690 -0.124 1.00 93.38 101 ASP A O 1
ATOM 789 N N . THR A 1 102 ? 8.390 1.430 0.362 1.00 94.06 102 THR A N 1
ATOM 790 C CA . THR A 1 102 ? 7.051 1.815 0.832 1.00 94.06 102 THR A CA 1
ATOM 791 C C . THR A 1 102 ? 6.010 1.731 -0.285 1.00 94.06 102 THR A C 1
ATOM 793 O O . THR A 1 102 ? 4.887 1.290 -0.041 1.00 94.06 102 THR A O 1
ATOM 796 N N . ALA A 1 103 ? 6.346 2.165 -1.502 1.00 91.81 103 ALA A N 1
ATOM 797 C CA . ALA A 1 103 ? 5.443 2.106 -2.646 1.00 91.81 103 ALA A CA 1
ATOM 798 C C . ALA A 1 103 ? 5.163 0.661 -3.079 1.00 91.81 103 ALA A C 1
ATOM 800 O O . ALA A 1 103 ? 3.999 0.321 -3.278 1.00 91.81 103 ALA A O 1
ATOM 801 N N . LEU A 1 104 ? 6.191 -0.186 -3.165 1.00 91.12 104 LEU A N 1
ATOM 802 C CA . LEU A 1 104 ? 6.059 -1.609 -3.487 1.00 91.12 104 LEU A CA 1
ATOM 803 C C . LEU A 1 104 ? 5.180 -2.330 -2.462 1.00 91.12 104 LEU A C 1
ATOM 805 O O . LEU A 1 104 ? 4.209 -2.990 -2.826 1.00 91.12 104 LEU A O 1
ATOM 809 N N . TYR A 1 105 ? 5.450 -2.122 -1.175 1.00 94.19 105 TYR A N 1
ATOM 810 C CA . TYR A 1 105 ? 4.667 -2.757 -0.122 1.00 94.19 105 TYR A CA 1
ATOM 811 C C . TYR A 1 105 ? 3.227 -2.226 -0.056 1.00 94.19 105 TYR A C 1
ATOM 813 O O . TYR A 1 105 ? 2.281 -2.970 0.186 1.00 94.19 105 TYR A O 1
ATOM 821 N N . HIS A 1 106 ? 3.017 -0.937 -0.336 1.00 92.50 106 HIS A N 1
ATOM 822 C CA . HIS A 1 106 ? 1.669 -0.392 -0.484 1.00 92.50 106 HIS A CA 1
ATOM 823 C C . HIS A 1 106 ? 0.892 -1.079 -1.618 1.00 92.50 106 HIS A C 1
ATOM 825 O O . HIS A 1 106 ? -0.292 -1.360 -1.439 1.00 92.50 106 HIS A O 1
ATOM 831 N N . GLN A 1 107 ? 1.546 -1.375 -2.747 1.00 89.88 107 GLN A N 1
ATOM 832 C CA . GLN A 1 107 ? 0.926 -2.112 -3.851 1.00 89.88 107 GLN A CA 1
ATOM 833 C C . GLN A 1 107 ? 0.548 -3.538 -3.452 1.00 89.88 107 GLN A C 1
ATOM 835 O O . GLN A 1 107 ? -0.558 -3.982 -3.749 1.00 89.88 107 GLN A O 1
ATOM 840 N N . GLU A 1 108 ? 1.421 -4.228 -2.721 1.00 90.69 108 GLU A N 1
ATOM 841 C CA . GLU A 1 108 ? 1.133 -5.556 -2.171 1.00 90.69 108 GLU A CA 1
ATOM 842 C C . GLU A 1 108 ? -0.113 -5.534 -1.269 1.00 90.69 108 GLU A C 1
ATOM 844 O O . GLU A 1 108 ? -1.035 -6.329 -1.460 1.00 90.69 108 GLU A O 1
ATOM 849 N N . LEU A 1 109 ? -0.203 -4.564 -0.349 1.00 92.44 109 LEU A N 1
ATOM 850 C CA . LEU A 1 109 ? -1.384 -4.391 0.503 1.00 92.44 109 LEU A CA 1
ATOM 851 C C . LEU A 1 109 ? -2.650 -4.124 -0.318 1.00 92.44 109 LEU A C 1
ATOM 853 O O . LEU A 1 109 ? -3.701 -4.695 -0.039 1.00 92.44 109 LEU A O 1
ATOM 857 N N . GLN A 1 110 ? -2.570 -3.250 -1.325 1.00 90.00 110 GLN A N 1
ATOM 858 C CA . GLN A 1 110 ? -3.711 -2.951 -2.191 1.00 90.00 110 GLN A CA 1
ATOM 859 C C . GLN A 1 110 ? -4.197 -4.200 -2.927 1.00 90.00 110 GLN A C 1
ATOM 861 O O . GLN A 1 110 ? -5.401 -4.449 -2.971 1.00 90.00 110 GLN A O 1
ATOM 866 N N . GLN A 1 111 ? -3.276 -5.001 -3.459 1.00 85.62 111 GLN A N 1
ATOM 867 C CA . GLN A 1 111 ? -3.595 -6.241 -4.162 1.00 85.62 111 GLN A CA 1
ATOM 868 C C . GLN A 1 111 ? -4.254 -7.262 -3.240 1.00 85.62 111 GLN A C 1
ATOM 870 O O . GLN A 1 111 ? -5.300 -7.794 -3.601 1.00 85.62 111 GLN A O 1
ATOM 875 N N . ALA A 1 112 ? -3.711 -7.471 -2.039 1.00 88.31 112 ALA A N 1
ATOM 876 C CA . ALA A 1 112 ? -4.304 -8.362 -1.046 1.00 88.31 112 ALA A CA 1
ATOM 877 C C . ALA A 1 112 ? -5.757 -7.959 -0.727 1.00 88.31 112 ALA A C 1
ATOM 879 O O . ALA A 1 112 ? -6.669 -8.783 -0.826 1.00 88.31 112 ALA A O 1
ATOM 880 N N . ILE A 1 113 ? -6.010 -6.667 -0.485 1.00 88.69 113 ILE A N 1
ATOM 881 C CA . ILE A 1 113 ? -7.374 -6.163 -0.269 1.00 88.69 113 ILE A CA 1
ATOM 882 C C . ILE A 1 113 ? -8.271 -6.385 -1.497 1.00 88.69 113 ILE A C 1
ATOM 884 O O . ILE A 1 113 ? -9.424 -6.782 -1.341 1.00 88.69 113 ILE A O 1
ATOM 888 N N . LEU A 1 114 ? -7.769 -6.159 -2.715 1.00 83.81 114 LEU A N 1
ATOM 889 C CA . LEU A 1 114 ? -8.536 -6.376 -3.949 1.00 83.81 114 LEU A CA 1
ATOM 890 C C . LEU A 1 114 ? -8.868 -7.858 -4.189 1.00 83.81 114 LEU A C 1
ATOM 892 O O . LEU A 1 114 ? -9.954 -8.144 -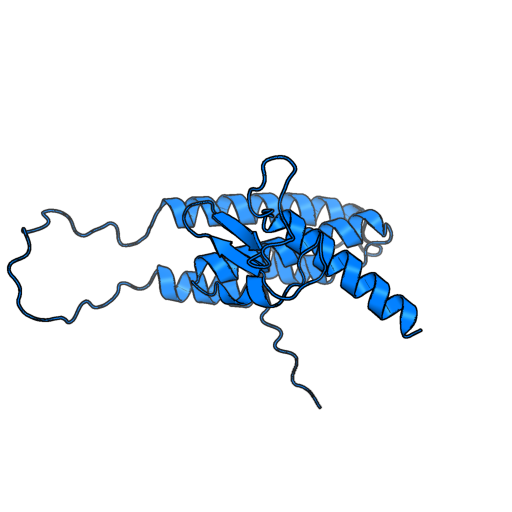4.689 1.00 83.81 114 LEU A O 1
ATOM 896 N N . THR A 1 115 ? -7.985 -8.784 -3.797 1.00 80.50 115 THR A N 1
ATOM 897 C CA . THR A 1 115 ? -8.249 -10.239 -3.805 1.00 80.50 115 THR A CA 1
ATOM 898 C C . THR A 1 115 ? -9.187 -10.702 -2.684 1.00 80.50 115 THR A C 1
ATOM 900 O O . THR A 1 115 ? -9.582 -11.862 -2.657 1.00 80.50 115 THR A O 1
ATOM 903 N N . GLY A 1 116 ? -9.550 -9.821 -1.746 1.00 84.19 116 GLY A N 1
ATOM 904 C CA . GLY A 1 116 ? -10.373 -10.160 -0.583 1.00 84.19 116 GLY A CA 1
ATOM 905 C C . GLY A 1 116 ? -9.591 -10.672 0.633 1.00 84.19 116 GLY A C 1
ATOM 906 O O . GLY A 1 116 ? -10.203 -10.970 1.660 1.00 84.19 116 GLY A O 1
ATOM 907 N N . ASP A 1 117 ? -8.255 -10.721 0.580 1.00 90.19 117 ASP A N 1
ATOM 908 C CA . ASP A 1 117 ? -7.422 -10.974 1.758 1.00 90.19 117 ASP A CA 1
ATOM 909 C C . ASP A 1 117 ? -7.303 -9.710 2.615 1.00 90.19 117 ASP A C 1
ATOM 911 O O . ASP A 1 117 ? -6.356 -8.926 2.543 1.00 90.19 117 ASP A O 1
ATOM 915 N N . HIS A 1 118 ? -8.292 -9.524 3.481 1.00 92.62 118 HIS A N 1
ATOM 916 C CA . HIS A 1 118 ? -8.286 -8.459 4.479 1.00 92.62 118 HIS A CA 1
ATOM 917 C C . HIS A 1 118 ? -7.409 -8.782 5.698 1.00 92.62 118 HIS A C 1
ATOM 919 O O . HIS A 1 118 ? -7.096 -7.883 6.483 1.00 92.62 118 HIS A O 1
ATOM 925 N N . SER A 1 119 ? -6.994 -10.043 5.867 1.00 92.19 119 SER A N 1
ATOM 926 C CA . SER A 1 119 ? -6.189 -10.477 7.014 1.00 92.19 119 SER A CA 1
ATOM 927 C C . SER A 1 119 ? -4.777 -9.896 6.987 1.00 92.19 119 SER A C 1
ATOM 929 O O . SER A 1 119 ? -4.139 -9.788 8.036 1.00 92.19 119 SER A O 1
ATOM 931 N N . ILE A 1 120 ? -4.310 -9.462 5.810 1.00 92.69 120 ILE A N 1
ATOM 932 C CA . ILE A 1 120 ? -3.021 -8.792 5.630 1.00 92.69 120 ILE A CA 1
ATOM 933 C C . ILE A 1 120 ? -2.864 -7.592 6.577 1.00 92.69 120 ILE A C 1
ATOM 935 O O . ILE A 1 120 ? -1.801 -7.401 7.158 1.00 92.69 120 ILE A O 1
ATOM 939 N N . VAL A 1 121 ? -3.947 -6.847 6.836 1.00 93.56 121 VAL A N 1
ATOM 940 C CA . VAL A 1 121 ? -3.958 -5.680 7.733 1.00 93.56 121 VAL A CA 1
ATOM 941 C C . VAL A 1 121 ? -3.729 -6.084 9.191 1.00 93.56 121 VAL A C 1
ATOM 943 O O . VAL A 1 121 ? -3.022 -5.386 9.916 1.00 93.56 121 VAL A O 1
ATOM 946 N N . CYS A 1 122 ? -4.252 -7.239 9.612 1.00 92.31 122 CYS A N 1
ATOM 947 C CA . CYS A 1 122 ? -4.096 -7.761 10.972 1.00 92.31 122 CYS A CA 1
ATOM 948 C C . CYS A 1 122 ? -2.642 -8.149 11.295 1.00 92.31 122 CYS A C 1
ATOM 950 O O . CYS A 1 122 ? -2.274 -8.282 12.460 1.00 92.31 122 CYS A O 1
ATOM 952 N N . ARG A 1 123 ? -1.793 -8.323 10.272 1.00 92.12 123 ARG A N 1
ATOM 953 C CA . ARG A 1 123 ? -0.358 -8.629 10.424 1.00 92.12 123 ARG A CA 1
ATOM 954 C C . ARG A 1 123 ? 0.483 -7.396 10.760 1.00 92.12 123 ARG A C 1
ATOM 956 O O . ARG A 1 123 ? 1.709 -7.486 10.835 1.00 92.12 123 ARG A O 1
ATOM 963 N N . HIS A 1 124 ? -0.154 -6.247 10.961 1.00 94.00 124 HIS A N 1
ATOM 964 C CA . HIS A 1 124 ? 0.507 -5.012 11.344 1.00 94.00 124 HIS A CA 1
ATOM 965 C C . HIS A 1 124 ? 0.158 -4.623 12.779 1.00 94.00 124 HIS A C 1
ATOM 967 O O . HIS A 1 124 ? -1.012 -4.671 13.163 1.00 94.00 124 HIS A O 1
ATOM 973 N N . PRO A 1 125 ? 1.143 -4.163 13.568 1.00 94.69 125 PRO A N 1
ATOM 974 C CA . PRO A 1 125 ? 0.835 -3.448 14.790 1.00 94.69 125 PRO A CA 1
ATOM 975 C C . PRO A 1 125 ? 0.224 -2.082 14.450 1.00 94.69 125 PRO A C 1
ATOM 977 O O . PRO A 1 125 ? 0.623 -1.430 13.480 1.00 94.69 125 PRO A O 1
ATOM 980 N N . CYS A 1 126 ? -0.709 -1.629 15.281 1.00 95.31 126 CYS A N 1
ATOM 981 C CA . CYS A 1 126 ? -1.260 -0.286 15.240 1.00 95.31 126 CYS A CA 1
ATOM 982 C C . CYS A 1 126 ? -0.121 0.747 15.326 1.00 95.31 126 CYS A C 1
ATOM 984 O O . CYS A 1 126 ? 0.662 0.690 16.276 1.00 95.31 126 CYS A O 1
ATOM 986 N N . PRO A 1 127 ? -0.010 1.694 14.376 1.00 94.38 127 PRO A N 1
ATOM 987 C CA . PRO A 1 127 ? 1.054 2.699 14.393 1.00 94.38 127 PRO A CA 1
ATOM 988 C C . PRO A 1 127 ? 1.087 3.598 15.630 1.00 94.38 127 PRO A C 1
ATOM 990 O O . PRO A 1 127 ? 2.138 4.148 15.941 1.00 94.38 127 PRO A O 1
ATOM 993 N N . ASP A 1 128 ? -0.054 3.748 16.300 1.00 93.75 128 ASP A N 1
ATOM 994 C CA . ASP A 1 128 ? -0.214 4.589 17.482 1.00 93.75 128 ASP A CA 1
ATOM 995 C C . ASP A 1 128 ? 0.052 3.792 18.774 1.00 93.75 128 ASP A C 1
ATOM 997 O O . ASP A 1 128 ? 1.091 3.947 19.411 1.00 93.75 128 ASP A O 1
ATOM 1001 N N . CYS A 1 129 ? -0.827 2.846 19.120 1.00 93.44 129 CYS A N 1
ATOM 1002 C CA . CYS A 1 129 ? -0.716 2.092 20.377 1.00 93.44 129 CYS A CA 1
ATOM 1003 C C . CYS A 1 129 ? 0.137 0.808 20.305 1.00 93.44 129 CYS A C 1
ATOM 1005 O O . CYS A 1 129 ? 0.345 0.153 21.325 1.00 93.44 129 CYS A O 1
ATOM 1007 N N . GLY A 1 130 ? 0.601 0.392 19.122 1.00 93.19 130 GLY A N 1
ATOM 1008 C CA . GLY A 1 130 ? 1.443 -0.799 18.939 1.00 93.19 130 GLY A CA 1
ATOM 1009 C C . GLY A 1 130 ? 0.737 -2.156 19.081 1.00 93.19 130 GLY A C 1
ATOM 1010 O O . GLY A 1 130 ? 1.386 -3.191 18.922 1.00 93.19 130 GLY A O 1
ATOM 1011 N N . CYS A 1 131 ? -0.568 -2.187 19.370 1.00 94.31 131 CYS A N 1
ATOM 1012 C CA . CYS A 1 131 ? -1.326 -3.431 19.520 1.00 94.31 131 CYS A CA 1
ATOM 1013 C C . CYS A 1 131 ? -1.540 -4.145 18.172 1.00 94.31 131 CYS A C 1
ATOM 1015 O O . CYS A 1 131 ? -1.516 -3.519 17.119 1.00 94.31 131 CYS A O 1
ATOM 1017 N N . TRP A 1 132 ? -1.823 -5.448 18.191 1.00 93.75 132 TRP A N 1
ATOM 1018 C CA . TRP A 1 132 ? -2.086 -6.251 16.983 1.00 93.75 132 TRP A CA 1
ATOM 1019 C C . TRP A 1 132 ? -3.584 -6.351 16.646 1.00 93.75 132 TRP A C 1
ATOM 1021 O O . TRP A 1 132 ? -4.053 -7.353 16.117 1.00 93.75 132 TRP A O 1
ATOM 1031 N N . GLY A 1 133 ? -4.351 -5.317 17.000 1.00 92.94 133 GLY A N 1
ATOM 1032 C CA . GLY A 1 133 ? -5.806 -5.255 16.839 1.00 92.94 133 GLY A CA 1
ATOM 1033 C C . GLY A 1 133 ? -6.265 -4.464 15.615 1.00 92.94 133 GLY A C 1
ATOM 1034 O O . GLY A 1 133 ? -7.302 -3.815 15.681 1.00 92.94 133 GLY A O 1
ATOM 1035 N N . LEU A 1 134 ? -5.488 -4.423 14.530 1.00 95.75 134 LEU A N 1
ATOM 1036 C CA . LEU A 1 134 ? -5.926 -3.747 13.308 1.00 95.75 134 LEU A CA 1
ATOM 1037 C C . LEU A 1 134 ? -6.872 -4.639 12.502 1.00 95.75 134 LEU A C 1
ATOM 1039 O O . LEU A 1 134 ? -6.593 -5.813 12.287 1.00 95.75 134 LEU A O 1
ATOM 1043 N N . GLN A 1 135 ? -7.963 -4.059 12.011 1.00 95.75 135 GLN A N 1
ATOM 1044 C CA . GLN A 1 135 ? -8.908 -4.699 11.098 1.00 95.75 135 GLN A CA 1
ATOM 1045 C C . GLN A 1 135 ? -9.188 -3.796 9.900 1.00 95.75 135 GLN A C 1
ATOM 1047 O O . GLN A 1 135 ? -9.153 -2.572 10.015 1.00 95.75 135 GLN A O 1
ATOM 1052 N N . TRP A 1 136 ? -9.470 -4.388 8.741 1.00 95.81 136 TRP A N 1
ATOM 1053 C CA . TRP A 1 136 ? -9.861 -3.635 7.553 1.00 95.81 136 TRP A CA 1
ATOM 1054 C C . TRP A 1 136 ? -11.359 -3.313 7.572 1.00 95.81 136 TRP A C 1
ATOM 1056 O O . TRP A 1 136 ? -12.198 -4.210 7.522 1.00 95.81 136 TRP A O 1
ATOM 1066 N N . ASP A 1 137 ? -11.693 -2.026 7.600 1.00 94.06 137 ASP A N 1
ATOM 1067 C CA . ASP A 1 137 ? -13.045 -1.520 7.383 1.00 94.06 137 ASP A CA 1
ATOM 1068 C C . ASP A 1 137 ? -13.255 -1.304 5.878 1.00 94.06 137 ASP A C 1
ATOM 1070 O O . ASP A 1 137 ? -12.720 -0.365 5.274 1.00 94.06 137 ASP A O 1
ATOM 1074 N N . THR A 1 138 ? -14.044 -2.186 5.264 1.00 89.19 138 THR A N 1
ATOM 1075 C CA . THR A 1 138 ? -14.351 -2.153 3.829 1.00 89.19 138 THR A CA 1
ATOM 1076 C C . THR A 1 138 ? -15.186 -0.939 3.429 1.00 89.19 138 THR A C 1
ATOM 1078 O O . THR A 1 138 ? -15.004 -0.423 2.324 1.00 89.19 138 THR A O 1
ATOM 1081 N N . ALA A 1 139 ? -16.061 -0.451 4.315 1.00 88.31 139 ALA A N 1
ATOM 1082 C CA . ALA A 1 139 ? -16.920 0.697 4.046 1.00 88.31 139 ALA A CA 1
ATOM 1083 C C . ALA A 1 139 ? -16.101 1.991 4.003 1.00 88.31 139 ALA A C 1
ATOM 1085 O O . ALA A 1 139 ? -16.290 2.823 3.116 1.00 88.31 139 ALA A O 1
ATOM 1086 N N . ARG A 1 140 ? -15.147 2.141 4.927 1.00 88.94 140 ARG A N 1
ATOM 1087 C CA . ARG A 1 140 ? -14.263 3.317 4.994 1.00 88.94 140 ARG A CA 1
ATOM 1088 C C . ARG A 1 140 ? -12.985 3.174 4.169 1.00 88.94 140 ARG A C 1
ATOM 1090 O O . ARG A 1 140 ? -12.285 4.169 3.982 1.00 88.94 140 ARG A O 1
ATOM 1097 N N . ARG A 1 141 ? -12.677 1.966 3.681 1.00 92.56 141 ARG A N 1
ATOM 1098 C CA . ARG A 1 141 ? -11.412 1.599 3.015 1.00 92.56 141 ARG A CA 1
ATOM 1099 C C . ARG A 1 141 ? -10.193 2.000 3.850 1.00 92.56 141 ARG A C 1
ATOM 1101 O O . ARG A 1 141 ? -9.262 2.643 3.355 1.00 92.56 141 ARG A O 1
ATOM 1108 N N . ARG A 1 142 ? -10.234 1.674 5.142 1.00 95.50 142 ARG A N 1
ATOM 1109 C CA . ARG A 1 142 ? -9.191 2.015 6.118 1.00 95.50 142 ARG A CA 1
ATOM 1110 C C . ARG A 1 142 ? -8.965 0.872 7.090 1.00 95.50 142 ARG A C 1
ATOM 1112 O O . ARG A 1 142 ? -9.882 0.124 7.400 1.00 95.50 142 ARG A O 1
ATOM 1119 N N . ALA A 1 143 ? -7.749 0.783 7.612 1.00 95.94 143 ALA A N 1
ATOM 1120 C CA . ALA A 1 143 ? -7.488 -0.016 8.794 1.00 95.94 143 ALA A CA 1
ATOM 1121 C C . ALA A 1 143 ? -8.015 0.721 10.030 1.00 95.94 143 ALA A C 1
ATOM 1123 O O . ALA A 1 143 ? -7.866 1.940 10.119 1.00 95.94 143 ALA A O 1
ATOM 1124 N N . VAL A 1 144 ? -8.611 -0.004 10.968 1.00 96.38 144 VAL A N 1
ATOM 1125 C CA . VAL A 1 144 ? -9.185 0.510 12.216 1.00 96.38 144 VAL A CA 1
ATOM 1126 C C . VAL A 1 144 ? -8.651 -0.322 13.372 1.00 96.38 144 VAL A C 1
ATOM 1128 O O . VAL A 1 144 ? -8.496 -1.534 13.247 1.00 96.38 144 VAL A O 1
ATOM 1131 N N . CYS A 1 145 ? -8.346 0.325 14.490 1.00 96.00 145 CYS A N 1
ATOM 1132 C CA . CYS A 1 145 ? -7.813 -0.330 15.669 1.00 96.00 145 CYS A CA 1
ATOM 1133 C C . CYS A 1 145 ? -8.982 -0.700 16.560 1.00 96.00 145 CYS A C 1
ATOM 1135 O O . CYS A 1 145 ? -9.797 0.148 16.915 1.00 96.00 145 CYS A O 1
ATOM 1137 N N . THR A 1 146 ? -9.062 -1.969 16.930 1.00 93.69 146 THR A N 1
ATOM 1138 C CA . THR A 1 146 ? -10.130 -2.484 17.785 1.00 93.69 146 THR A CA 1
ATOM 1139 C C . THR A 1 146 ? -9.805 -2.354 19.271 1.00 93.69 146 THR A C 1
ATOM 1141 O O . THR A 1 146 ? -10.609 -2.752 20.112 1.00 93.69 146 THR A O 1
ATOM 1144 N N . TYR A 1 147 ? -8.626 -1.832 19.627 1.00 93.25 147 TYR A N 1
ATOM 1145 C CA . TYR A 1 147 ? -8.267 -1.587 21.019 1.00 93.25 147 TYR A CA 1
ATOM 1146 C C . TYR A 1 147 ? -8.978 -0.328 21.514 1.00 93.25 147 TYR A C 1
ATOM 1148 O O . TYR A 1 147 ? -8.638 0.773 21.095 1.00 93.25 147 TYR A O 1
ATOM 1156 N N . ALA A 1 148 ? -9.956 -0.502 22.407 1.00 88.44 148 ALA A N 1
ATOM 1157 C CA . ALA A 1 148 ? -10.842 0.570 22.865 1.00 88.44 148 ALA A CA 1
ATOM 1158 C C . ALA A 1 148 ? -10.128 1.833 23.399 1.00 88.44 148 ALA A C 1
ATOM 1160 O O . ALA A 1 148 ? -10.645 2.918 23.169 1.00 88.44 148 ALA A O 1
ATOM 1161 N N . PRO A 1 149 ? -8.951 1.749 24.053 1.00 91.56 149 PRO A N 1
ATOM 1162 C CA . PRO A 1 149 ? -8.196 2.942 24.451 1.00 91.56 149 PRO A CA 1
ATOM 1163 C C . PRO A 1 149 ? -7.473 3.682 23.311 1.00 91.56 149 PRO A C 1
ATOM 1165 O O . PRO A 1 149 ? -6.939 4.760 23.544 1.00 91.56 149 PRO A O 1
ATOM 1168 N N . CYS A 1 150 ? -7.385 3.110 22.106 1.00 93.06 150 CYS A N 1
ATOM 1169 C CA . CYS A 1 150 ? -6.737 3.728 20.945 1.00 93.06 150 CYS A CA 1
ATOM 1170 C C . CYS A 1 150 ? -7.773 4.489 20.110 1.00 93.06 150 CYS A C 1
ATOM 1172 O O . CYS A 1 150 ? -8.239 4.024 19.062 1.00 93.06 150 CYS A O 1
ATOM 1174 N N . THR A 1 151 ? -8.138 5.663 20.611 1.00 93.62 151 THR A N 1
ATOM 1175 C CA . THR A 1 151 ? -9.095 6.578 19.989 1.00 93.62 151 THR A CA 1
ATOM 1176 C C . THR A 1 151 ? -8.468 7.942 19.722 1.00 93.62 151 THR A C 1
ATOM 1178 O O . THR A 1 151 ? -7.479 8.306 20.355 1.00 93.62 151 THR A O 1
ATOM 1181 N N . ASP A 1 152 ? -9.049 8.694 18.793 1.00 89.62 152 ASP A N 1
ATOM 1182 C CA . ASP A 1 152 ? -8.721 10.095 18.548 1.00 89.62 152 ASP A CA 1
ATOM 1183 C C . ASP A 1 152 ? -9.301 11.021 19.637 1.00 89.62 152 ASP A C 1
ATOM 1185 O O . ASP A 1 152 ? -9.990 10.580 20.564 1.00 89.62 152 ASP A O 1
ATOM 1189 N N . ASP A 1 153 ? -9.051 12.327 19.504 1.00 88.69 153 ASP A N 1
ATOM 1190 C CA . ASP A 1 153 ? -9.538 13.364 20.427 1.00 88.69 153 ASP A CA 1
ATOM 1191 C C . ASP A 1 153 ? -11.077 13.451 20.501 1.00 88.69 153 ASP A C 1
ATOM 1193 O O . ASP A 1 153 ? -11.623 14.099 21.393 1.00 88.69 153 ASP A O 1
ATOM 1197 N N . GLN A 1 154 ? -11.791 12.817 19.564 1.00 89.00 154 GLN A N 1
ATOM 1198 C CA . GLN A 1 154 ? -13.254 12.739 19.523 1.00 89.00 154 GLN A CA 1
ATOM 1199 C C . GLN A 1 154 ? -13.781 11.407 20.085 1.00 89.00 154 GLN A C 1
ATOM 1201 O O . GLN A 1 154 ? -14.988 11.157 20.053 1.00 89.00 154 GLN A O 1
ATOM 1206 N N . GLY A 1 155 ? -12.901 10.540 20.597 1.00 88.44 155 GLY A N 1
ATOM 1207 C CA . GLY A 1 155 ? -13.256 9.217 21.107 1.00 88.44 155 GLY A CA 1
ATOM 1208 C C . GLY A 1 155 ? -13.582 8.195 20.012 1.00 88.44 155 GLY A C 1
ATOM 1209 O O . GLY A 1 155 ? -14.127 7.133 20.314 1.00 88.44 155 GLY A O 1
ATOM 1210 N N . LEU A 1 156 ? -13.271 8.482 18.744 1.00 89.31 156 LEU A N 1
ATOM 1211 C CA . LEU A 1 156 ? -13.430 7.532 17.645 1.00 89.31 156 LEU A CA 1
ATOM 1212 C C . LEU A 1 156 ? -12.189 6.655 17.531 1.00 89.31 156 LEU A C 1
ATOM 1214 O O . LEU A 1 156 ? -11.073 7.122 17.717 1.00 89.31 156 LEU A O 1
ATOM 1218 N N . ALA A 1 157 ? -12.366 5.379 17.184 1.00 90.19 157 ALA A N 1
ATOM 1219 C CA . ALA A 1 157 ? -11.234 4.492 16.938 1.00 90.19 157 ALA A CA 1
ATOM 1220 C C . ALA A 1 157 ? -10.303 5.096 15.879 1.00 90.19 157 ALA A C 1
ATOM 1222 O O . ALA A 1 157 ? -10.759 5.490 14.798 1.00 90.19 157 ALA A O 1
ATOM 1223 N N . ASN A 1 158 ? -9.003 5.137 16.178 1.00 93.56 158 ASN A N 1
ATOM 1224 C CA . ASN A 1 158 ? -8.017 5.632 15.226 1.00 93.56 158 ASN A CA 1
ATOM 1225 C C . ASN A 1 158 ? -8.085 4.815 13.919 1.00 93.56 158 ASN A C 1
ATOM 1227 O O . ASN A 1 158 ? -8.460 3.635 13.919 1.00 93.56 158 ASN A O 1
ATOM 1231 N N . THR A 1 159 ? -7.757 5.452 12.787 1.00 95.00 159 THR A N 1
ATOM 1232 C CA . THR A 1 159 ? -7.800 4.813 11.461 1.00 95.00 159 THR A CA 1
ATOM 1233 C C . THR A 1 159 ? -6.573 5.134 10.615 1.00 95.00 159 THR A C 1
ATOM 1235 O O . THR A 1 159 ? -6.018 6.231 10.686 1.00 95.00 159 THR A O 1
ATOM 1238 N N . TRP A 1 160 ? -6.168 4.198 9.754 1.00 95.88 160 TRP A N 1
ATOM 1239 C CA . TRP A 1 160 ? -4.966 4.314 8.927 1.00 95.88 160 TRP A CA 1
ATOM 1240 C C . TRP A 1 160 ? -5.258 3.934 7.484 1.00 95.88 160 TRP A C 1
ATOM 1242 O O . TRP A 1 160 ? -6.011 3.006 7.187 1.00 95.88 160 TRP A O 1
ATOM 1252 N N . THR A 1 161 ? -4.629 4.657 6.564 1.00 96.00 161 THR A N 1
ATOM 1253 C CA . THR A 1 161 ? -4.597 4.272 5.153 1.00 96.00 161 THR A CA 1
ATOM 1254 C C . THR A 1 161 ? -3.586 3.142 4.948 1.00 96.00 161 THR A C 1
ATOM 1256 O O . THR A 1 161 ? -2.639 3.003 5.726 1.00 96.00 161 THR A O 1
ATOM 1259 N N . LEU A 1 162 ? -3.726 2.371 3.865 1.00 94.88 162 LEU A N 1
ATOM 1260 C CA . LEU A 1 162 ? -2.720 1.365 3.496 1.00 94.88 162 LEU A CA 1
ATOM 1261 C C . LEU A 1 162 ? -1.338 1.998 3.287 1.00 94.88 162 LEU A C 1
ATOM 1263 O O . LEU A 1 162 ? -0.331 1.413 3.666 1.00 94.88 162 LEU A O 1
ATOM 1267 N N . LYS A 1 163 ? -1.282 3.226 2.751 1.00 94.00 163 LYS A N 1
ATOM 1268 C CA . LYS A 1 163 ? -0.033 3.985 2.602 1.00 94.00 163 LYS A CA 1
ATOM 1269 C C . LYS A 1 163 ? 0.641 4.238 3.952 1.00 94.00 163 LYS A C 1
ATOM 1271 O O . LYS A 1 163 ? 1.852 4.062 4.065 1.00 94.00 163 LYS A O 1
ATOM 1276 N N . ASN A 1 164 ? -0.132 4.617 4.973 1.00 94.94 164 ASN A N 1
ATOM 1277 C CA . ASN A 1 164 ? 0.399 4.806 6.323 1.00 94.94 164 ASN A CA 1
ATOM 1278 C C . ASN A 1 164 ? 0.933 3.479 6.875 1.00 94.94 164 ASN A C 1
ATOM 1280 O O . ASN A 1 164 ? 2.057 3.437 7.371 1.00 94.94 164 ASN A O 1
ATOM 1284 N N . LEU A 1 165 ? 0.169 2.389 6.743 1.00 96.12 165 LEU A N 1
ATOM 1285 C CA . LEU A 1 165 ? 0.614 1.066 7.192 1.00 96.12 165 LEU A CA 1
ATOM 1286 C C . LEU A 1 165 ? 1.903 0.624 6.499 1.00 96.12 165 LEU A C 1
ATOM 1288 O O . LEU A 1 165 ? 2.816 0.148 7.172 1.00 96.12 165 LEU A O 1
ATOM 1292 N N . ALA A 1 166 ? 2.008 0.838 5.188 1.00 95.88 166 ALA A N 1
ATOM 1293 C CA . ALA A 1 166 ? 3.198 0.489 4.433 1.00 95.88 166 ALA A CA 1
ATOM 1294 C C . ALA A 1 166 ? 4.428 1.266 4.903 1.00 95.88 166 ALA A C 1
ATOM 1296 O O . ALA A 1 166 ? 5.472 0.673 5.174 1.00 95.88 166 ALA A O 1
ATOM 1297 N N . HIS A 1 167 ? 4.283 2.578 5.096 1.00 95.38 167 HIS A N 1
ATOM 1298 C CA . HIS A 1 167 ? 5.363 3.409 5.614 1.00 95.38 167 HIS A CA 1
ATOM 1299 C C . HIS A 1 167 ? 5.835 2.925 6.995 1.00 95.38 167 HIS A C 1
ATOM 1301 O O . HIS A 1 167 ? 7.026 2.695 7.207 1.00 95.38 167 HIS A O 1
ATOM 1307 N N . HIS A 1 168 ? 4.902 2.701 7.928 1.00 95.19 168 HIS A N 1
ATOM 1308 C CA . HIS A 1 168 ? 5.237 2.214 9.268 1.00 95.19 168 HIS A CA 1
ATOM 1309 C C . HIS A 1 168 ? 5.856 0.810 9.253 1.00 95.19 168 HIS A C 1
ATOM 1311 O O . HIS A 1 168 ? 6.766 0.541 10.040 1.00 95.19 168 HIS A O 1
ATOM 1317 N N . HIS A 1 169 ? 5.407 -0.072 8.357 1.00 94.62 169 HIS A N 1
ATOM 1318 C CA . HIS A 1 169 ? 5.968 -1.410 8.193 1.00 94.62 169 HIS A CA 1
ATOM 1319 C C . HIS A 1 169 ? 7.444 -1.357 7.778 1.00 94.62 169 HIS A C 1
ATOM 1321 O O . HIS A 1 169 ? 8.288 -1.932 8.470 1.00 94.62 169 HIS A O 1
ATOM 1327 N N . ILE A 1 170 ? 7.768 -0.606 6.720 1.00 93.94 170 ILE A N 1
ATOM 1328 C CA . ILE A 1 170 ? 9.144 -0.464 6.221 1.00 93.94 170 ILE A CA 1
ATOM 1329 C C . ILE A 1 170 ? 10.049 0.176 7.278 1.00 93.94 170 ILE A C 1
ATOM 1331 O O . ILE A 1 170 ? 11.133 -0.337 7.567 1.00 93.94 170 ILE A O 1
ATOM 1335 N N . GLN A 1 171 ? 9.585 1.241 7.938 1.00 93.25 171 GLN A N 1
ATOM 1336 C CA . GLN A 1 171 ? 10.343 1.884 9.015 1.00 93.25 171 GLN A CA 1
ATOM 1337 C C . GLN A 1 171 ? 10.595 0.934 10.196 1.00 93.25 171 GLN A C 1
ATOM 1339 O O . GLN A 1 171 ? 11.686 0.924 10.775 1.00 93.25 171 GLN A O 1
ATOM 1344 N N . ARG A 1 172 ? 9.618 0.090 10.553 1.00 91.19 172 ARG A N 1
ATOM 1345 C CA . ARG A 1 172 ? 9.784 -0.928 11.599 1.00 91.19 172 ARG A CA 1
ATOM 1346 C C . ARG A 1 172 ? 10.792 -1.999 11.189 1.00 91.19 172 ARG A C 1
ATOM 1348 O O . ARG A 1 172 ? 11.672 -2.303 11.991 1.00 91.19 172 ARG A O 1
ATOM 1355 N N . GLN A 1 173 ? 10.697 -2.548 9.978 1.00 91.38 173 GLN A N 1
ATOM 1356 C CA . GLN A 1 173 ? 11.647 -3.553 9.490 1.00 91.38 173 GLN A CA 1
ATOM 1357 C C . GLN A 1 173 ? 13.084 -3.018 9.479 1.00 91.38 173 GLN A C 1
ATOM 1359 O O . GLN A 1 173 ? 13.980 -3.673 10.005 1.00 91.38 173 GLN A O 1
ATOM 1364 N N . LYS A 1 174 ? 13.299 -1.785 9.007 1.00 89.06 174 LYS A N 1
ATOM 1365 C CA . LYS A 1 174 ? 14.621 -1.135 9.023 1.00 89.06 174 LYS A CA 1
ATOM 1366 C C . LYS A 1 174 ? 15.185 -0.990 10.435 1.00 89.06 174 LYS A C 1
ATOM 1368 O O . LYS A 1 174 ? 16.352 -1.299 10.679 1.00 89.06 174 LYS A O 1
ATOM 1373 N N . ARG A 1 175 ? 14.352 -0.584 11.401 1.00 88.88 175 ARG A N 1
ATOM 1374 C CA . ARG A 1 175 ? 14.753 -0.509 12.818 1.00 88.88 175 ARG A CA 1
ATOM 1375 C C . ARG A 1 175 ? 15.122 -1.873 13.400 1.00 88.88 175 ARG A C 1
ATOM 1377 O O . ARG A 1 175 ? 16.038 -1.930 14.215 1.00 88.88 175 ARG A O 1
ATOM 1384 N N . LEU A 1 176 ? 14.412 -2.936 13.024 1.00 88.12 176 LEU A N 1
ATOM 1385 C CA . LEU A 1 176 ? 14.709 -4.298 13.475 1.00 88.12 176 LEU A CA 1
ATOM 1386 C C . LEU A 1 176 ? 16.020 -4.808 12.870 1.00 88.12 176 LEU A C 1
ATOM 1388 O O . LEU A 1 176 ? 16.871 -5.279 13.617 1.00 88.12 176 LEU A O 1
ATOM 1392 N N . ASN A 1 177 ? 16.224 -4.625 11.564 1.00 86.19 177 ASN A N 1
ATOM 1393 C CA . ASN A 1 177 ? 17.444 -5.052 10.878 1.00 86.19 177 ASN A CA 1
ATOM 1394 C C . ASN A 1 177 ? 18.685 -4.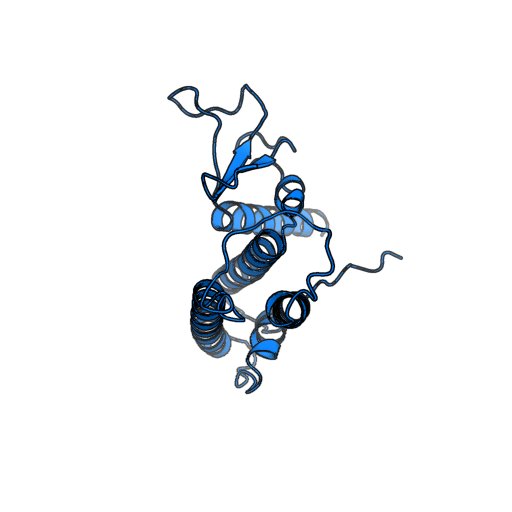337 11.428 1.00 86.19 177 ASN A C 1
ATOM 1396 O O . ASN A 1 177 ? 19.683 -4.986 11.703 1.00 86.19 177 ASN A O 1
ATOM 1400 N N . ARG A 1 178 ? 18.602 -3.027 11.706 1.00 85.00 178 ARG A N 1
ATOM 1401 C CA . ARG A 1 178 ? 19.715 -2.270 12.310 1.00 85.00 178 ARG A CA 1
ATOM 1402 C C . ARG A 1 178 ? 20.090 -2.739 13.720 1.00 85.00 178 ARG A C 1
ATOM 1404 O O . ARG A 1 178 ? 21.205 -2.502 14.148 1.00 85.00 178 ARG A O 1
ATOM 1411 N N . ARG A 1 179 ? 19.159 -3.335 14.471 1.00 77.12 179 ARG A N 1
ATOM 1412 C CA . ARG A 1 179 ? 19.430 -3.855 15.825 1.00 77.12 179 ARG A CA 1
ATOM 1413 C C . ARG A 1 179 ? 20.051 -5.252 15.818 1.00 77.12 179 ARG A C 1
ATOM 1415 O O . ARG A 1 179 ? 20.511 -5.689 16.866 1.00 77.12 179 ARG A O 1
ATOM 1422 N N . ALA A 1 180 ? 19.973 -5.962 14.695 1.00 67.12 180 ALA A N 1
ATOM 1423 C CA . ALA A 1 180 ? 20.513 -7.309 14.545 1.00 67.12 180 ALA A CA 1
ATOM 1424 C C . ALA A 1 180 ? 21.983 -7.318 14.083 1.00 67.12 180 ALA A C 1
ATOM 1426 O O . ALA A 1 180 ? 22.619 -8.368 14.147 1.00 67.12 180 ALA A O 1
ATOM 1427 N N . THR A 1 181 ? 22.488 -6.167 13.632 1.00 54.09 181 THR A N 1
ATOM 1428 C CA . THR A 1 181 ? 23.884 -5.915 13.249 1.00 54.09 181 THR A CA 1
ATOM 1429 C C . THR A 1 181 ? 24.639 -5.268 14.401 1.00 54.09 181 THR A C 1
ATOM 1431 O O . THR A 1 181 ? 25.818 -5.631 14.593 1.00 54.09 181 THR A O 1
#

Foldseek 3Di:
DDPPPCPQLLVLVVVCCVVQQDAPPDDDDDDDDPDDPDDDDSHPVVVVVVVVVLLVVLQVLLQVQLVQFPHRDDADPPSSCRLVVSLPTHGPDPVSNLVSQLSSQLSVCVSCVVVVNQCVQLPFQDPPPRHSQWGQDPVVRWIWGPPQVCADPVSHTDTHHSSRRSSSVSVVVVVVVVVVD

Radius of gyration: 19.94 Å; chains: 1; bounding box: 61×37×46 Å

Sequence (181 aa):
MGTGDQHTSARALRLLQHELVQPESNTSHGGRTPTRVHPPAPMRLEVLDHFTRMLTDARARADDDALHAHQPAPAPADPYAVFDWWAGLDIDDQARADARDTALYHQELQQAILTGDHSIVCRHPCPDCGCWGLQWDTARRRAVCTYAPCTDDQGLANTWTLKNLAHHHIQRQKRLNRRAT

pLDDT: mean 79.79, std 17.57, range [32.0, 96.38]